Protein AF-A0AAV0UQ08-F1 (afdb_monomer)

Nearest PDB structures (foldseek):
  8qqf-assembly1_A  TM=7.503E-01  e=2.486E-01  Homo sapiens
  1j9o-assembly1_A  TM=4.375E-01  e=5.851E-01  Homo sapiens
  5ulm-assembly1_A  TM=5.990E-01  e=4.502E+00  Homo sapiens
  2ee2-assembly1_A  TM=2.504E-01  e=2.659E+00  Homo sapiens

Structure (mmCIF, N/CA/C/O backbone):
data_AF-A0AAV0UQ08-F1
#
_entry.id   AF-A0AAV0UQ08-F1
#
loop_
_atom_site.group_PDB
_atom_site.id
_atom_site.type_symbol
_atom_site.label_atom_id
_atom_site.label_alt_id
_atom_site.label_comp_id
_atom_site.label_asym_id
_atom_site.label_entity_id
_atom_site.label_seq_id
_atom_site.pdbx_PDB_ins_code
_atom_site.Cartn_x
_atom_site.Cartn_y
_atom_site.Cartn_z
_atom_site.occupancy
_atom_site.B_iso_or_equiv
_atom_site.auth_seq_id
_atom_site.auth_comp_id
_atom_site.auth_asym_id
_atom_site.auth_atom_id
_atom_site.pdbx_PDB_model_num
ATOM 1 N N . MET A 1 1 ? -26.443 -10.480 -7.108 1.00 48.09 1 MET A N 1
ATOM 2 C CA . MET A 1 1 ? -26.058 -10.084 -5.737 1.00 48.09 1 MET A CA 1
ATOM 3 C C . MET A 1 1 ? -25.020 -11.092 -5.269 1.00 48.09 1 MET A C 1
ATOM 5 O O . MET A 1 1 ? -25.378 -12.240 -5.048 1.00 48.09 1 MET A O 1
ATOM 9 N N . VAL A 1 2 ? -23.731 -10.735 -5.264 1.00 56.06 2 VAL A N 1
ATOM 10 C CA . VAL A 1 2 ? -22.702 -11.617 -4.689 1.00 56.06 2 VAL A CA 1
ATOM 11 C C . VAL A 1 2 ? -22.975 -11.663 -3.193 1.00 56.06 2 VAL A C 1
ATOM 13 O O . VAL A 1 2 ? -22.973 -10.623 -2.542 1.00 56.06 2 VAL A O 1
ATOM 16 N N . ALA A 1 3 ? -23.298 -12.844 -2.671 1.00 54.81 3 ALA A N 1
ATOM 17 C CA . ALA A 1 3 ? -23.456 -13.041 -1.241 1.00 54.81 3 ALA A CA 1
ATOM 18 C C . ALA A 1 3 ? -22.106 -12.741 -0.579 1.00 54.81 3 ALA A C 1
ATOM 20 O O . ALA A 1 3 ? -21.150 -13.498 -0.748 1.00 54.81 3 ALA A O 1
ATOM 21 N N . THR A 1 4 ? -22.015 -11.621 0.134 1.00 62.84 4 THR A N 1
ATOM 22 C CA . THR A 1 4 ? -20.903 -11.318 1.033 1.00 62.84 4 THR A CA 1
ATOM 23 C C . THR A 1 4 ? -20.922 -12.363 2.142 1.00 62.84 4 THR A C 1
ATOM 25 O O . THR A 1 4 ? -21.628 -12.212 3.136 1.00 62.84 4 THR A O 1
ATOM 28 N N . ARG A 1 5 ? -20.225 -13.484 1.933 1.00 73.25 5 ARG A N 1
ATOM 29 C CA . ARG A 1 5 ? -20.000 -14.476 2.986 1.00 73.25 5 ARG A CA 1
ATOM 30 C C . ARG A 1 5 ? -19.165 -13.800 4.067 1.00 73.25 5 ARG A C 1
ATOM 32 O O . ARG A 1 5 ? -18.094 -13.279 3.764 1.00 73.25 5 ARG A O 1
ATOM 39 N N . GLU A 1 6 ? -19.661 -13.796 5.299 1.00 80.00 6 GLU A N 1
ATOM 40 C CA . GLU A 1 6 ? -18.930 -13.242 6.439 1.00 80.00 6 GLU A CA 1
ATOM 41 C C . GLU A 1 6 ? -17.520 -13.848 6.508 1.00 80.00 6 GLU A C 1
ATOM 43 O O . GLU A 1 6 ? -17.341 -15.058 6.357 1.00 80.00 6 GLU A O 1
ATOM 48 N N . GLY A 1 7 ? -16.509 -12.992 6.666 1.00 82.62 7 GLY A N 1
ATOM 49 C CA . GLY A 1 7 ? -15.101 -13.397 6.700 1.00 82.62 7 GLY A CA 1
ATOM 50 C C . GLY A 1 7 ? -14.421 -13.579 5.336 1.00 82.62 7 GLY A C 1
ATOM 51 O O . GLY A 1 7 ? -13.220 -13.836 5.305 1.00 82.62 7 GLY A O 1
ATOM 52 N N . PHE A 1 8 ? -15.130 -13.411 4.215 1.00 82.38 8 PHE A N 1
ATOM 53 C CA . PHE A 1 8 ? -14.537 -13.431 2.876 1.00 82.38 8 PHE A CA 1
ATOM 54 C C . PHE A 1 8 ? -14.507 -12.027 2.271 1.00 82.38 8 PHE A C 1
ATOM 56 O O . PHE A 1 8 ? -15.491 -11.292 2.326 1.00 82.38 8 PHE A O 1
ATOM 63 N N . ALA A 1 9 ? -13.385 -11.679 1.643 1.00 81.00 9 ALA A N 1
ATOM 64 C CA . ALA A 1 9 ? -13.223 -10.442 0.891 1.00 81.00 9 ALA A CA 1
ATOM 65 C C . ALA A 1 9 ? -12.712 -10.757 -0.516 1.00 81.00 9 ALA A C 1
ATOM 67 O O . ALA A 1 9 ? -11.879 -11.647 -0.705 1.00 81.00 9 ALA A O 1
ATOM 68 N N . PHE A 1 10 ? -13.223 -10.028 -1.504 1.00 82.69 10 PHE A N 1
ATOM 69 C CA . PHE A 1 10 ? -12.690 -10.077 -2.857 1.00 82.69 10 PHE A CA 1
ATOM 70 C C . PHE A 1 10 ? -11.467 -9.164 -2.953 1.00 82.69 10 PHE A C 1
ATOM 72 O O . PHE A 1 10 ? -11.464 -8.063 -2.403 1.00 82.69 10 PHE A O 1
ATOM 79 N N . VAL A 1 11 ? -10.428 -9.615 -3.653 1.00 81.88 11 VAL A N 1
ATOM 80 C CA . VAL A 1 11 ? -9.271 -8.769 -3.953 1.00 81.88 11 VAL A CA 1
ATOM 81 C C . VAL A 1 11 ? -9.614 -7.939 -5.182 1.00 81.88 11 VAL A C 1
ATOM 83 O O . VAL A 1 11 ? -9.535 -8.436 -6.301 1.00 81.88 11 VAL A O 1
ATOM 86 N N . GLU A 1 12 ? -10.006 -6.685 -4.967 1.00 80.50 12 GLU A N 1
ATOM 87 C CA . GLU A 1 12 ? -10.334 -5.767 -6.064 1.00 80.50 12 GLU A CA 1
ATOM 88 C C . GLU A 1 12 ? -9.107 -5.430 -6.916 1.00 80.50 12 GLU A C 1
ATOM 90 O O . GLU A 1 12 ? -9.203 -5.352 -8.139 1.00 80.50 12 GLU A O 1
ATOM 95 N N . GLU A 1 13 ? -7.940 -5.257 -6.287 1.00 80.88 13 GLU A N 1
ATOM 96 C CA . GLU A 1 13 ? -6.732 -4.855 -6.996 1.00 80.88 13 GLU A CA 1
ATOM 97 C C . GLU A 1 13 ? -5.444 -5.362 -6.330 1.00 80.88 13 GLU A C 1
ATOM 99 O O . GLU A 1 13 ? -5.292 -5.335 -5.108 1.00 80.88 13 GLU A O 1
ATOM 104 N N . TRP A 1 14 ? -4.476 -5.786 -7.151 1.00 82.69 14 TRP A N 1
ATOM 105 C CA . TRP A 1 14 ? -3.141 -6.191 -6.708 1.00 82.69 14 TRP A CA 1
ATOM 106 C C . TRP A 1 14 ? -2.048 -5.458 -7.493 1.00 82.69 14 TRP A C 1
ATOM 108 O O . TRP A 1 14 ? -1.992 -5.534 -8.724 1.00 82.69 14 TRP A O 1
ATOM 118 N N . ARG A 1 15 ? -1.136 -4.773 -6.783 1.00 83.62 15 ARG A N 1
ATOM 119 C CA . ARG A 1 15 ? -0.018 -4.030 -7.388 1.00 83.62 15 ARG A CA 1
ATOM 120 C C . ARG A 1 15 ? 1.337 -4.375 -6.759 1.00 83.62 15 ARG A C 1
ATOM 122 O O . ARG A 1 15 ? 1.479 -4.298 -5.540 1.00 83.62 15 ARG A O 1
ATOM 129 N N . PRO A 1 16 ? 2.365 -4.687 -7.570 1.00 83.38 16 PRO A N 1
ATOM 130 C CA . PRO A 1 16 ? 3.717 -4.913 -7.082 1.00 83.38 16 PRO A CA 1
ATOM 131 C C . PRO A 1 16 ? 4.329 -3.647 -6.486 1.00 83.38 16 PRO A C 1
ATOM 133 O O . PRO A 1 16 ? 4.333 -2.588 -7.117 1.00 83.38 16 PRO A O 1
ATOM 136 N N . LEU A 1 17 ? 4.955 -3.786 -5.318 1.00 83.69 17 LEU A N 1
ATOM 137 C CA . LEU A 1 17 ? 5.683 -2.692 -4.668 1.00 83.69 17 LEU A CA 1
ATOM 138 C C . LEU A 1 17 ? 6.948 -2.274 -5.434 1.00 83.69 17 LEU A C 1
ATOM 140 O O . LEU A 1 17 ? 7.420 -1.158 -5.259 1.00 83.69 17 LEU A O 1
ATOM 144 N N . THR A 1 18 ? 7.463 -3.112 -6.339 1.00 81.94 18 THR A N 1
ATOM 145 C CA . THR A 1 18 ? 8.577 -2.759 -7.241 1.00 81.94 18 THR A CA 1
ATOM 146 C C . THR A 1 18 ? 8.233 -1.620 -8.203 1.00 81.94 18 THR A C 1
ATOM 148 O O . THR A 1 18 ? 9.128 -0.918 -8.674 1.00 81.94 18 THR A O 1
ATOM 151 N N . PHE A 1 19 ? 6.944 -1.414 -8.488 1.00 84.44 19 PHE A N 1
ATOM 152 C CA . PHE A 1 19 ? 6.467 -0.296 -9.297 1.00 84.44 19 PHE A CA 1
ATOM 153 C C . PHE A 1 19 ? 6.043 0.908 -8.461 1.00 84.44 19 PHE A C 1
ATOM 155 O O . PHE A 1 19 ? 5.702 1.934 -9.042 1.00 84.44 19 PHE A O 1
ATOM 162 N N . LEU A 1 20 ? 6.051 0.819 -7.129 1.00 86.50 20 LEU A N 1
ATOM 163 C CA . LEU A 1 20 ? 5.706 1.945 -6.271 1.00 86.50 20 LEU A CA 1
ATOM 164 C C . LEU A 1 20 ? 6.761 3.050 -6.426 1.00 86.50 20 LEU A C 1
ATOM 166 O O . LEU A 1 20 ? 7.954 2.807 -6.293 1.00 86.50 20 LEU A O 1
ATOM 170 N N . ILE A 1 21 ? 6.312 4.267 -6.720 1.00 87.19 21 ILE A N 1
ATOM 171 C CA . ILE A 1 21 ? 7.158 5.463 -6.812 1.00 87.19 21 ILE A CA 1
ATOM 172 C C . ILE A 1 21 ? 7.120 6.215 -5.487 1.00 87.19 21 ILE A C 1
ATOM 174 O O . ILE A 1 21 ? 8.156 6.601 -4.952 1.00 87.19 21 ILE A O 1
ATOM 178 N N . LYS A 1 22 ? 5.907 6.469 -4.983 1.00 87.25 22 LYS A N 1
ATOM 179 C CA . LYS A 1 22 ? 5.690 7.246 -3.763 1.00 87.25 22 LYS A CA 1
ATOM 180 C C . LYS A 1 22 ? 4.362 6.904 -3.101 1.00 87.25 22 LYS A C 1
ATOM 182 O O . LYS A 1 22 ? 3.402 6.523 -3.770 1.00 87.25 22 LYS A O 1
ATOM 187 N N . VAL A 1 23 ? 4.312 7.132 -1.793 1.00 89.25 23 VAL A N 1
ATOM 188 C CA . VAL A 1 23 ? 3.085 7.156 -0.991 1.00 89.25 23 VAL A CA 1
ATOM 189 C C . VAL A 1 23 ? 2.944 8.557 -0.418 1.00 89.25 23 VAL A C 1
ATOM 191 O O . VAL A 1 23 ? 3.864 9.042 0.248 1.00 89.25 23 VAL A O 1
ATOM 194 N N . ALA A 1 24 ? 1.820 9.202 -0.704 1.00 87.69 24 ALA A N 1
ATOM 195 C CA . ALA A 1 24 ? 1.484 10.532 -0.217 1.00 87.69 24 ALA A CA 1
ATOM 196 C C . ALA A 1 24 ? 0.178 10.487 0.577 1.00 87.69 24 ALA A C 1
ATOM 198 O O . ALA A 1 24 ? -0.662 9.618 0.347 1.00 87.69 24 ALA A O 1
ATOM 199 N N . GLU A 1 25 ? 0.014 11.429 1.494 1.00 87.06 25 GLU A N 1
ATOM 200 C CA . GLU A 1 25 ? -1.286 11.697 2.102 1.00 87.06 25 GLU A CA 1
ATOM 201 C C . GLU A 1 25 ? -2.191 12.363 1.061 1.00 87.06 25 GLU A C 1
ATOM 203 O O . GLU A 1 25 ? -1.717 13.004 0.116 1.00 87.06 25 GLU A O 1
ATOM 208 N N . ARG A 1 26 ? -3.498 12.141 1.179 1.00 83.94 26 ARG A N 1
ATOM 209 C CA . ARG A 1 26 ? -4.477 12.777 0.306 1.00 83.94 26 ARG A CA 1
ATOM 210 C C . ARG A 1 26 ? -4.863 14.123 0.903 1.00 83.94 26 ARG A C 1
ATOM 212 O O . ARG A 1 26 ? -5.441 14.169 1.983 1.00 83.94 26 ARG A O 1
ATOM 219 N N . ASP A 1 27 ? -4.606 15.194 0.161 1.00 77.00 27 ASP A N 1
ATOM 220 C CA . ASP A 1 27 ? -4.988 16.545 0.575 1.00 77.00 27 ASP A CA 1
ATOM 221 C C . ASP A 1 27 ? -6.482 16.599 0.946 1.00 77.00 27 ASP A C 1
ATOM 223 O O . ASP A 1 27 ? -7.347 16.194 0.160 1.00 77.00 27 ASP A O 1
ATOM 227 N N . GLY A 1 28 ? -6.776 17.066 2.163 1.00 76.00 28 GLY A N 1
ATOM 228 C CA . GLY A 1 28 ? -8.137 17.204 2.692 1.00 76.00 28 GLY A CA 1
ATOM 229 C C . GLY A 1 28 ? -8.752 15.942 3.312 1.00 76.00 28 GLY A C 1
ATOM 230 O O . GLY A 1 28 ? -9.919 15.991 3.697 1.00 76.00 28 GLY A O 1
ATOM 231 N N . LEU A 1 29 ? -8.016 14.827 3.412 1.00 78.44 29 LEU A N 1
ATOM 232 C CA . LEU A 1 29 ? -8.463 13.601 4.084 1.00 78.44 29 LEU A CA 1
ATOM 233 C C . LEU A 1 29 ? -7.333 12.990 4.928 1.00 78.44 29 LEU A C 1
ATOM 235 O O . LEU A 1 29 ? -6.475 12.285 4.399 1.00 78.44 29 LEU A O 1
ATOM 239 N N . ASP A 1 30 ? -7.390 13.180 6.249 1.00 77.06 30 ASP A N 1
ATOM 240 C CA . ASP A 1 30 ? -6.371 12.709 7.211 1.00 77.06 30 ASP A CA 1
ATOM 241 C C . ASP A 1 30 ? -6.201 11.176 7.240 1.00 77.06 30 ASP A C 1
ATOM 243 O O . ASP A 1 30 ? -5.188 10.643 7.694 1.00 77.06 30 ASP A O 1
ATOM 247 N N . ASN A 1 31 ? -7.198 10.446 6.739 1.00 86.94 31 ASN A N 1
ATOM 248 C CA . ASN A 1 31 ? -7.224 8.989 6.621 1.00 86.94 31 ASN A CA 1
ATOM 249 C C . ASN A 1 31 ? -7.004 8.490 5.179 1.00 86.94 31 ASN A C 1
ATOM 251 O O . ASN A 1 31 ? -7.127 7.293 4.909 1.00 86.94 31 ASN A O 1
ATOM 255 N N . GLY A 1 32 ? -6.699 9.389 4.242 1.00 88.75 32 GLY A N 1
ATOM 256 C CA . GLY A 1 32 ? -6.500 9.068 2.836 1.00 88.75 32 GLY A CA 1
ATOM 257 C C . GLY A 1 32 ? -5.027 8.902 2.479 1.00 88.75 32 GLY A C 1
ATOM 258 O O . GLY A 1 32 ? -4.218 9.806 2.679 1.00 88.75 32 GLY A O 1
ATOM 259 N N . LEU A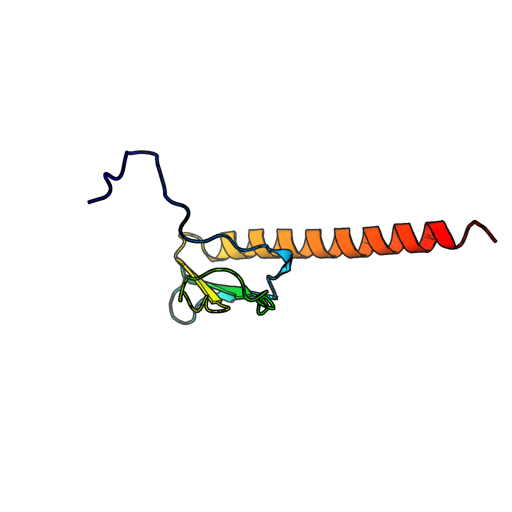 1 33 ? -4.687 7.776 1.856 1.00 90.25 33 LEU A N 1
ATOM 260 C CA . LEU A 1 33 ? -3.382 7.545 1.245 1.00 90.25 33 LEU A CA 1
ATOM 261 C C . LEU A 1 33 ? -3.502 7.435 -0.266 1.00 90.25 33 LEU A C 1
ATOM 263 O O . LEU A 1 33 ? -4.414 6.802 -0.795 1.00 90.25 33 LEU A O 1
ATOM 267 N N . VAL A 1 34 ? -2.531 8.018 -0.958 1.00 90.69 34 VAL A N 1
ATOM 268 C CA . VAL A 1 34 ? -2.373 7.922 -2.403 1.00 90.69 34 VAL A CA 1
ATOM 269 C C . VAL A 1 34 ? -1.066 7.208 -2.712 1.00 90.69 34 VAL A C 1
ATOM 271 O O . VAL A 1 34 ? 0.029 7.726 -2.483 1.00 90.69 34 VAL A O 1
ATOM 274 N N . PHE A 1 35 ? -1.186 6.019 -3.286 1.00 90.19 35 PHE A N 1
ATOM 275 C CA . PHE A 1 35 ? -0.072 5.225 -3.781 1.00 90.19 35 PHE A CA 1
ATOM 276 C C . PHE A 1 35 ? 0.121 5.524 -5.260 1.00 90.19 35 PHE A C 1
ATOM 278 O O . PHE A 1 35 ? -0.780 5.302 -6.064 1.00 90.19 35 PHE A O 1
ATOM 285 N N . HIS A 1 36 ? 1.293 6.028 -5.624 1.00 89.25 36 HIS A N 1
ATOM 286 C CA . HIS A 1 36 ? 1.656 6.298 -7.008 1.00 89.25 36 HIS A CA 1
ATOM 287 C C . HIS A 1 36 ? 2.563 5.192 -7.527 1.00 89.25 36 HIS A C 1
ATOM 289 O O . HIS A 1 36 ? 3.623 4.943 -6.952 1.00 89.25 36 HIS A O 1
ATOM 295 N N . PHE A 1 37 ? 2.180 4.584 -8.639 1.00 88.12 37 PHE A N 1
ATOM 296 C CA . PHE A 1 37 ? 2.924 3.530 -9.311 1.00 88.12 37 PHE A CA 1
ATOM 297 C C . PHE A 1 37 ? 3.484 4.028 -10.644 1.00 88.12 37 PHE A C 1
ATOM 299 O O . PHE A 1 37 ? 2.971 4.980 -11.229 1.00 88.12 37 PHE A O 1
ATOM 306 N N . LYS A 1 38 ? 4.552 3.389 -11.122 1.00 84.38 38 LYS A N 1
ATOM 307 C CA . LYS A 1 38 ? 5.016 3.528 -12.504 1.00 84.38 38 LYS A CA 1
ATOM 308 C C . LYS A 1 38 ? 3.951 2.962 -13.435 1.00 84.38 38 LYS A C 1
ATOM 310 O O . LYS A 1 38 ? 3.328 1.955 -13.094 1.00 84.38 38 LYS A O 1
ATOM 315 N N . ASP A 1 39 ? 3.804 3.575 -14.607 1.00 75.56 39 ASP A N 1
ATOM 316 C CA . ASP A 1 39 ? 3.086 2.957 -15.717 1.00 75.56 39 ASP A CA 1
ATOM 317 C C . ASP A 1 39 ? 3.648 1.552 -15.925 1.00 75.56 39 ASP A C 1
ATOM 319 O O . ASP A 1 39 ? 4.846 1.371 -16.175 1.00 75.56 39 ASP A O 1
ATOM 323 N N . ARG A 1 40 ? 2.793 0.535 -15.801 1.00 64.44 40 ARG A N 1
ATOM 324 C CA . ARG A 1 40 ? 3.136 -0.763 -16.370 1.00 64.44 40 ARG A CA 1
ATOM 325 C C . ARG A 1 40 ? 3.206 -0.531 -17.873 1.00 64.44 40 ARG A C 1
ATOM 327 O O . ARG A 1 40 ? 2.214 -0.124 -18.465 1.00 64.44 40 ARG A O 1
ATOM 334 N N . ALA A 1 41 ? 4.351 -0.797 -18.495 1.00 49.62 41 ALA A N 1
ATOM 335 C CA . ALA A 1 41 ? 4.371 -1.038 -19.929 1.00 49.62 41 ALA A CA 1
ATOM 336 C C . ALA A 1 41 ? 3.480 -2.267 -20.166 1.00 49.62 41 ALA A C 1
ATOM 338 O O . ALA A 1 41 ? 3.885 -3.398 -19.906 1.00 49.62 41 ALA A O 1
ATOM 339 N N . VAL A 1 42 ? 2.214 -2.026 -20.505 1.00 49.47 42 VAL A N 1
ATOM 340 C CA . VAL A 1 42 ? 1.213 -3.062 -20.735 1.00 49.47 42 VAL A CA 1
ATOM 341 C C . VAL A 1 42 ? 1.676 -3.859 -21.949 1.00 49.47 42 VAL A C 1
ATOM 343 O O . VAL A 1 42 ? 1.684 -3.344 -23.064 1.00 49.47 42 VAL A O 1
ATOM 346 N N . THR A 1 43 ? 2.077 -5.114 -21.755 1.00 44.50 43 THR A N 1
ATOM 347 C CA . THR A 1 43 ? 2.040 -6.083 -22.850 1.00 44.50 43 THR A CA 1
ATOM 348 C C . THR A 1 43 ? 0.577 -6.198 -23.289 1.00 44.50 43 THR A C 1
ATOM 350 O O . THR A 1 43 ? -0.281 -6.473 -22.445 1.00 44.50 43 THR A O 1
ATOM 353 N N . PRO A 1 44 ? 0.250 -5.943 -24.569 1.00 42.44 44 PRO A N 1
ATOM 354 C CA . PRO A 1 44 ? -1.122 -5.821 -25.038 1.00 42.44 44 PRO A CA 1
ATOM 355 C C . PRO A 1 44 ? -1.721 -7.214 -25.227 1.00 42.44 44 PRO A C 1
ATOM 357 O O . PRO A 1 44 ? -1.875 -7.703 -26.338 1.00 42.44 44 PRO A O 1
ATOM 360 N N . SER A 1 45 ? -2.027 -7.899 -24.134 1.00 45.28 45 SER A N 1
ATOM 361 C CA . SER A 1 45 ? -2.861 -9.092 -24.187 1.00 45.28 45 SER A CA 1
ATOM 362 C C . SER A 1 45 ? -3.558 -9.272 -22.852 1.00 45.28 45 SER A C 1
ATOM 364 O O . SER A 1 45 ? -3.080 -9.997 -21.983 1.00 45.28 45 SER A O 1
ATOM 366 N N . SER A 1 46 ? -4.669 -8.574 -22.669 1.00 43.00 46 SER A N 1
ATOM 367 C CA . SER A 1 46 ? -5.898 -9.151 -22.122 1.00 43.00 46 SER A CA 1
ATOM 368 C C . SER A 1 46 ? -6.957 -8.065 -22.093 1.00 43.00 46 SER A C 1
ATOM 370 O O . SER A 1 46 ? -6.757 -6.972 -21.574 1.00 43.00 46 SER A O 1
ATOM 372 N N . THR A 1 47 ? -8.058 -8.392 -22.742 1.00 44.94 47 THR A N 1
ATOM 373 C CA . THR A 1 47 ? -9.306 -7.660 -22.831 1.00 44.94 47 THR A CA 1
ATOM 374 C C . THR A 1 47 ? -9.841 -7.371 -21.432 1.00 44.94 47 THR A C 1
ATOM 376 O O . THR A 1 47 ? -10.495 -8.225 -20.861 1.00 44.94 47 THR A O 1
ATOM 379 N N . ASP A 1 48 ? -9.553 -6.196 -20.880 1.00 41.31 48 ASP A N 1
ATOM 380 C CA . ASP A 1 48 ? -10.418 -5.538 -19.901 1.00 41.31 48 ASP A CA 1
ATOM 381 C C . ASP A 1 48 ? -10.085 -4.043 -19.871 1.00 41.31 48 ASP A C 1
ATOM 383 O O . ASP A 1 48 ? -8.983 -3.620 -19.525 1.00 41.31 48 ASP A O 1
ATOM 387 N N . ASN A 1 49 ? -11.063 -3.236 -20.281 1.00 40.53 49 ASN A N 1
ATOM 388 C CA . ASN A 1 49 ? -11.033 -1.772 -20.368 1.00 40.53 49 ASN A CA 1
ATOM 389 C C . ASN A 1 49 ? -11.039 -1.100 -18.978 1.00 40.53 49 ASN A C 1
ATOM 391 O O . ASN A 1 49 ? -11.734 -0.111 -18.756 1.00 40.53 49 ASN A O 1
ATOM 395 N N . ALA A 1 50 ? -10.270 -1.613 -18.021 1.00 47.16 50 ALA A N 1
ATOM 396 C CA . ALA A 1 50 ? -9.949 -0.877 -16.812 1.00 47.16 50 ALA A CA 1
ATOM 397 C C . ALA A 1 50 ? -8.658 -0.112 -17.093 1.00 47.16 50 ALA A C 1
ATOM 399 O O . ALA A 1 50 ? -7.560 -0.660 -17.006 1.00 47.16 50 ALA A O 1
ATOM 400 N N . GLN A 1 51 ? -8.783 1.161 -17.465 1.00 49.94 51 GLN A N 1
ATOM 401 C CA . GLN A 1 51 ? -7.657 2.087 -17.494 1.00 49.94 51 GLN A CA 1
ATOM 402 C C . GLN A 1 51 ? -7.148 2.216 -16.051 1.00 49.94 51 GLN A C 1
ATOM 404 O O . GLN A 1 51 ? -7.600 3.072 -15.293 1.00 49.94 51 GLN A O 1
ATOM 409 N N . SER A 1 52 ? -6.291 1.286 -15.620 1.00 57.56 52 SER A N 1
ATOM 410 C CA . SER A 1 52 ? -5.783 1.231 -14.256 1.00 57.56 52 SER A CA 1
ATOM 411 C C . SER A 1 52 ? -4.984 2.505 -14.027 1.00 57.56 52 SER A C 1
ATOM 413 O O . SER A 1 52 ? -3.853 2.628 -14.493 1.00 57.56 52 SER A O 1
ATOM 415 N N . SER A 1 53 ? -5.591 3.488 -13.360 1.00 69.94 53 SER A N 1
ATOM 416 C CA . SER A 1 53 ? -4.920 4.735 -13.007 1.00 69.94 53 SER A CA 1
ATOM 417 C C . SER A 1 53 ? -3.617 4.399 -12.297 1.00 69.94 53 SER A C 1
ATOM 419 O O . SER A 1 53 ? -3.596 3.528 -11.433 1.00 69.94 53 SER A O 1
ATOM 421 N N . AS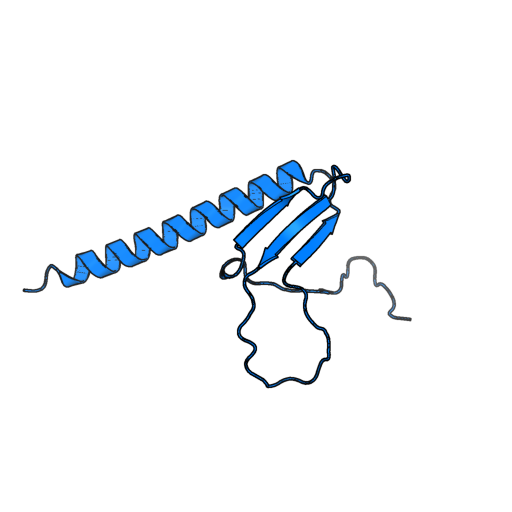N A 1 54 ? -2.524 5.103 -12.566 1.00 84.62 54 ASN A N 1
ATOM 422 C CA . ASN A 1 54 ? -1.258 4.911 -11.841 1.00 84.62 54 ASN A CA 1
ATOM 423 C C . ASN A 1 54 ? -1.328 5.302 -10.359 1.00 84.62 54 ASN A C 1
ATOM 425 O O . ASN A 1 54 ? -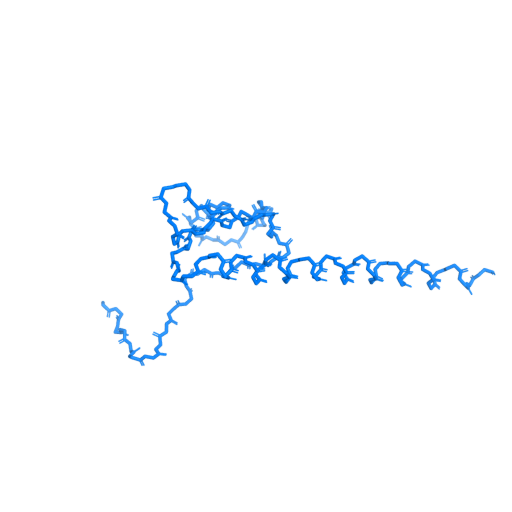0.309 5.359 -9.673 1.00 84.62 54 ASN A O 1
ATOM 429 N N . ARG A 1 55 ? -2.524 5.607 -9.860 1.00 86.31 55 ARG A N 1
ATOM 430 C CA . ARG A 1 55 ? -2.803 6.014 -8.497 1.00 86.31 55 ARG A CA 1
ATOM 431 C C . ARG A 1 55 ? -3.812 5.047 -7.897 1.00 86.31 55 ARG A C 1
ATOM 433 O O . ARG A 1 55 ? -4.881 4.860 -8.468 1.00 86.31 55 ARG A O 1
ATOM 440 N N . LEU A 1 56 ? -3.481 4.494 -6.738 1.00 87.19 56 LEU A N 1
ATOM 441 C CA . LEU A 1 56 ? -4.419 3.774 -5.882 1.00 87.19 56 LEU A CA 1
ATOM 442 C C . LEU A 1 56 ? -4.700 4.645 -4.659 1.00 87.19 56 LEU A C 1
ATOM 444 O O . LEU A 1 56 ? -3.765 5.106 -4.003 1.00 87.19 56 LEU A O 1
ATOM 448 N N . ILE A 1 57 ? -5.977 4.905 -4.387 1.00 88.25 57 ILE A N 1
ATOM 449 C CA . ILE A 1 57 ? -6.412 5.699 -3.237 1.00 88.25 57 ILE A CA 1
ATOM 450 C C . ILE A 1 57 ? -7.017 4.743 -2.220 1.00 88.25 57 ILE A C 1
ATOM 452 O O . ILE A 1 57 ? -7.950 4.016 -2.545 1.00 88.25 57 ILE A O 1
ATOM 456 N N . VAL A 1 58 ? -6.495 4.762 -1.000 1.00 87.88 58 VAL A N 1
ATOM 457 C CA . VAL A 1 58 ? -6.948 3.894 0.087 1.00 87.88 58 VAL A CA 1
ATOM 458 C C . VAL A 1 58 ? -7.341 4.761 1.270 1.00 87.88 58 VAL A C 1
ATOM 460 O O . VAL A 1 58 ? -6.603 5.674 1.640 1.00 87.88 58 VAL A O 1
ATOM 463 N N . ILE A 1 59 ? -8.500 4.472 1.855 1.00 88.75 59 ILE A N 1
ATOM 464 C CA . ILE A 1 59 ? -8.954 5.098 3.095 1.00 88.75 59 ILE A CA 1
ATOM 465 C C . ILE A 1 59 ? -8.727 4.091 4.214 1.00 88.75 59 ILE A C 1
ATOM 467 O O . ILE A 1 59 ? -9.293 3.000 4.189 1.00 88.75 59 ILE A O 1
ATOM 471 N N . VAL A 1 60 ? -7.877 4.446 5.169 1.00 87.44 60 VAL A N 1
ATOM 472 C CA . VAL A 1 60 ? -7.516 3.591 6.302 1.00 87.44 60 VAL A CA 1
ATOM 473 C C . VAL A 1 60 ? -7.458 4.414 7.574 1.00 87.44 60 VAL A C 1
ATOM 475 O O . VAL A 1 60 ? -6.895 5.510 7.610 1.00 87.44 60 VAL A O 1
ATOM 478 N N . GLU A 1 61 ? -8.008 3.858 8.646 1.00 88.38 61 GLU A N 1
ATOM 479 C CA . GLU A 1 61 ? -7.773 4.385 9.981 1.00 88.38 61 GLU A CA 1
ATOM 480 C C . GLU A 1 61 ? -6.279 4.253 10.317 1.00 88.38 61 GLU A C 1
ATOM 482 O O . GLU A 1 61 ? -5.658 3.217 10.070 1.00 88.38 61 GLU A O 1
ATOM 487 N N . GLY A 1 62 ? -5.663 5.332 10.806 1.00 85.25 62 GLY A N 1
ATOM 488 C CA . GLY A 1 62 ? -4.215 5.360 11.031 1.00 85.25 62 GLY A CA 1
ATOM 489 C C . GLY A 1 62 ? -3.381 5.409 9.743 1.00 85.25 62 GLY A C 1
ATOM 490 O O . GLY A 1 62 ? -2.294 4.829 9.691 1.00 85.25 62 GLY A O 1
ATOM 491 N N . ALA A 1 63 ? -3.852 6.118 8.711 1.00 87.31 63 ALA A N 1
ATOM 492 C CA . ALA A 1 63 ? -3.145 6.327 7.443 1.00 87.31 63 ALA A CA 1
ATOM 493 C C . ALA A 1 63 ? -1.652 6.663 7.605 1.00 87.31 63 ALA A C 1
ATOM 495 O O . ALA A 1 63 ? -0.815 6.081 6.919 1.00 87.31 63 ALA A O 1
ATOM 496 N N . GLN A 1 64 ? -1.285 7.514 8.565 1.00 84.50 64 GLN A N 1
ATOM 497 C CA . GLN A 1 64 ? 0.118 7.845 8.840 1.00 84.50 64 GLN A CA 1
ATOM 498 C C . GLN A 1 64 ? 0.961 6.625 9.246 1.00 84.50 64 GLN A C 1
ATOM 500 O O . GLN A 1 64 ? 2.082 6.445 8.761 1.00 84.50 64 GLN A O 1
ATOM 505 N N . ALA A 1 65 ? 0.420 5.751 10.100 1.00 88.44 65 ALA A N 1
ATOM 506 C CA . ALA A 1 65 ? 1.096 4.527 10.516 1.00 88.44 65 ALA A CA 1
ATOM 507 C C . ALA A 1 65 ? 1.244 3.553 9.337 1.00 88.44 65 ALA A C 1
ATOM 509 O O . ALA A 1 65 ? 2.326 3.002 9.123 1.00 88.44 65 ALA A O 1
ATOM 510 N N . CYS A 1 66 ? 0.197 3.403 8.521 1.00 88.50 66 CYS A N 1
ATOM 511 C CA . CYS A 1 66 ? 0.245 2.582 7.311 1.00 88.50 66 CYS A CA 1
ATOM 512 C C . CYS A 1 66 ? 1.281 3.117 6.304 1.00 88.50 66 CYS A C 1
ATOM 514 O O . CYS A 1 66 ? 2.124 2.363 5.812 1.00 88.50 66 CYS A O 1
ATOM 516 N N . ALA A 1 67 ? 1.300 4.432 6.066 1.00 87.38 67 ALA A N 1
ATOM 517 C CA . ALA A 1 67 ? 2.276 5.078 5.196 1.00 87.38 67 ALA A CA 1
ATOM 518 C C . ALA A 1 67 ? 3.711 4.845 5.675 1.00 87.38 67 ALA A C 1
ATOM 520 O O . ALA A 1 67 ? 4.590 4.582 4.853 1.00 87.38 67 ALA A O 1
ATOM 521 N N . LYS A 1 68 ? 3.955 4.908 6.989 1.00 89.38 68 LYS A N 1
ATOM 522 C CA . LYS A 1 68 ? 5.266 4.615 7.576 1.00 89.38 68 LYS A CA 1
ATOM 523 C C . LYS A 1 68 ? 5.703 3.180 7.284 1.00 89.38 68 LYS A C 1
ATOM 525 O O . LYS A 1 68 ? 6.796 2.985 6.764 1.00 89.38 68 LYS A O 1
ATOM 530 N N . VAL A 1 69 ? 4.836 2.195 7.525 1.00 89.44 69 VAL A N 1
ATOM 531 C CA . VAL A 1 69 ? 5.141 0.776 7.263 1.00 89.44 69 VAL A CA 1
ATOM 532 C C . VAL A 1 69 ? 5.498 0.542 5.794 1.00 89.44 69 VAL A C 1
ATOM 534 O O . VAL A 1 69 ? 6.487 -0.127 5.495 1.00 89.44 69 VAL A O 1
ATOM 537 N N . VAL A 1 70 ? 4.732 1.122 4.866 1.00 87.50 70 VAL A N 1
ATOM 538 C CA . VAL A 1 70 ? 4.993 0.959 3.429 1.00 87.50 70 VAL A CA 1
ATOM 539 C C . VAL A 1 70 ? 6.306 1.632 3.021 1.00 87.50 70 VAL A C 1
ATOM 541 O O . VAL A 1 70 ? 7.082 1.045 2.265 1.00 87.50 70 VAL A O 1
ATOM 544 N N . LYS A 1 71 ? 6.589 2.836 3.535 1.00 85.56 71 LYS A N 1
ATOM 545 C CA . LYS A 1 71 ? 7.854 3.546 3.284 1.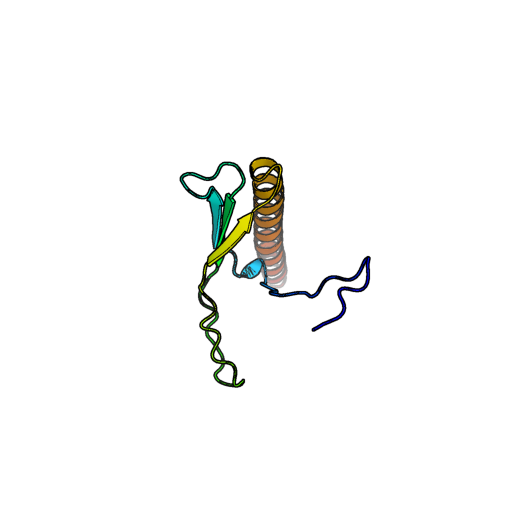00 85.56 71 LYS A CA 1
ATOM 546 C C . LYS A 1 71 ? 9.054 2.765 3.827 1.00 85.56 71 LYS A C 1
ATOM 548 O O . LYS A 1 71 ? 10.040 2.610 3.108 1.00 85.56 71 LYS A O 1
ATOM 553 N N . ASP A 1 72 ? 8.950 2.220 5.037 1.00 88.19 72 ASP A N 1
ATOM 554 C CA . ASP A 1 72 ? 10.002 1.416 5.667 1.00 88.19 72 ASP A CA 1
ATOM 555 C C . ASP A 1 72 ? 10.273 0.129 4.879 1.00 88.19 72 ASP A C 1
ATOM 557 O O . ASP A 1 72 ? 11.429 -0.244 4.661 1.00 88.19 72 ASP A O 1
ATOM 561 N N . TYR A 1 73 ? 9.216 -0.544 4.412 1.00 85.25 73 TYR A N 1
ATOM 562 C CA . TYR A 1 73 ? 9.350 -1.716 3.552 1.00 85.25 73 TYR A CA 1
ATOM 563 C C . TYR A 1 73 ? 10.054 -1.355 2.241 1.00 85.25 73 TYR A C 1
ATOM 565 O O . TYR A 1 73 ? 11.050 -1.981 1.888 1.00 85.25 73 TYR A O 1
ATOM 573 N N . TYR A 1 74 ? 9.591 -0.304 1.560 1.00 80.12 74 TYR A N 1
ATOM 574 C CA . TYR A 1 74 ? 10.160 0.143 0.290 1.00 80.12 74 TYR A CA 1
ATOM 575 C C . TYR A 1 74 ? 11.648 0.515 0.417 1.00 80.12 74 TYR A C 1
ATOM 577 O O . TYR A 1 74 ? 12.465 0.093 -0.404 1.00 80.12 74 TYR A O 1
ATOM 585 N N . ALA A 1 75 ? 12.028 1.220 1.488 1.00 81.19 75 ALA A N 1
ATOM 586 C CA . ALA A 1 75 ? 13.422 1.544 1.786 1.00 81.19 75 ALA A CA 1
ATOM 587 C C . ALA A 1 75 ? 14.284 0.285 2.007 1.00 81.19 75 ALA A C 1
ATOM 589 O O . ALA A 1 75 ? 15.403 0.195 1.497 1.00 81.19 75 ALA A O 1
ATOM 590 N N . LYS A 1 76 ? 13.762 -0.725 2.717 1.00 81.06 76 LYS A N 1
ATOM 591 C CA . LYS A 1 76 ? 14.457 -2.011 2.905 1.00 81.06 76 LYS A CA 1
ATOM 592 C C . LYS A 1 76 ? 14.611 -2.783 1.597 1.00 81.06 76 LYS A C 1
ATOM 594 O O . LYS A 1 76 ? 15.686 -3.324 1.348 1.00 81.06 76 LYS A O 1
ATOM 599 N N . THR A 1 77 ? 13.578 -2.826 0.755 1.00 71.94 77 THR A N 1
ATOM 600 C CA . THR A 1 77 ? 13.632 -3.514 -0.544 1.00 71.94 77 THR A CA 1
ATOM 601 C C . THR A 1 77 ? 14.660 -2.871 -1.474 1.00 71.94 77 THR A C 1
ATOM 603 O O . THR A 1 77 ? 15.440 -3.588 -2.100 1.00 71.94 77 THR A O 1
ATOM 606 N N . LEU A 1 78 ? 14.723 -1.535 -1.512 1.00 67.94 78 LEU A N 1
ATOM 607 C CA . LEU A 1 78 ? 15.756 -0.799 -2.246 1.00 67.94 78 LEU A CA 1
ATOM 608 C C . LEU A 1 78 ? 17.162 -1.148 -1.746 1.00 67.94 78 LEU A C 1
ATOM 610 O O . LEU A 1 78 ? 18.032 -1.488 -2.546 1.00 67.94 78 LEU A O 1
ATOM 614 N N . ASN A 1 79 ? 17.374 -1.144 -0.428 1.00 64.06 79 ASN A N 1
ATOM 615 C CA . ASN A 1 79 ? 1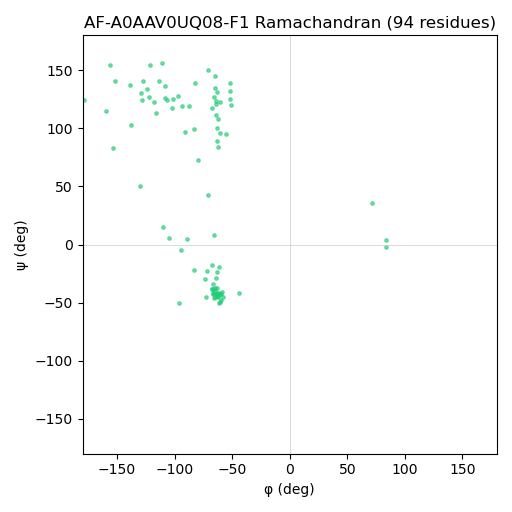8.668 -1.495 0.156 1.00 64.06 79 ASN A CA 1
ATOM 616 C C . ASN A 1 79 ? 19.064 -2.952 -0.126 1.00 64.06 79 ASN A C 1
ATOM 618 O O . ASN A 1 79 ? 20.231 -3.227 -0.388 1.00 64.06 79 ASN A O 1
ATOM 622 N N . HIS A 1 80 ? 18.116 -3.892 -0.118 1.00 61.38 80 HIS A N 1
ATOM 623 C CA . HIS A 1 80 ? 18.392 -5.287 -0.465 1.00 61.38 80 HIS A CA 1
ATOM 624 C C . HIS A 1 80 ? 18.758 -5.453 -1.949 1.00 61.38 80 HIS A C 1
ATOM 626 O O . HIS A 1 80 ? 19.654 -6.230 -2.272 1.00 61.38 80 HIS A O 1
ATOM 632 N N . TYR A 1 81 ? 18.112 -4.708 -2.851 1.00 57.69 81 TYR A N 1
ATOM 633 C CA . TYR A 1 81 ? 18.440 -4.730 -4.280 1.00 57.69 81 TYR A CA 1
ATOM 634 C C . TYR A 1 81 ? 19.849 -4.175 -4.547 1.00 57.69 81 TYR A C 1
ATOM 636 O O . TYR A 1 81 ? 20.653 -4.822 -5.215 1.00 57.69 81 TYR A O 1
ATOM 644 N N . ILE A 1 82 ? 20.186 -3.032 -3.939 1.00 58.03 82 ILE A N 1
ATOM 645 C CA . ILE A 1 82 ? 21.508 -2.401 -4.075 1.00 58.03 82 ILE A CA 1
ATOM 646 C C . ILE A 1 82 ? 22.600 -3.295 -3.472 1.00 58.03 82 ILE A C 1
ATOM 648 O O . ILE A 1 82 ? 23.622 -3.540 -4.110 1.00 58.03 82 ILE A O 1
ATOM 652 N N . ASN A 1 83 ? 22.381 -3.852 -2.278 1.00 55.62 83 ASN A N 1
ATOM 653 C CA . ASN A 1 83 ? 23.352 -4.751 -1.650 1.00 55.62 83 ASN A CA 1
ATOM 654 C C . ASN A 1 83 ? 23.506 -6.072 -2.422 1.00 55.62 83 ASN A C 1
ATOM 656 O O . ASN A 1 83 ? 24.614 -6.599 -2.514 1.00 55.62 83 ASN A O 1
ATOM 660 N N . GLY A 1 84 ? 22.432 -6.584 -3.030 1.00 55.41 84 GLY A N 1
ATOM 661 C CA . GLY A 1 84 ? 22.483 -7.743 -3.920 1.00 55.41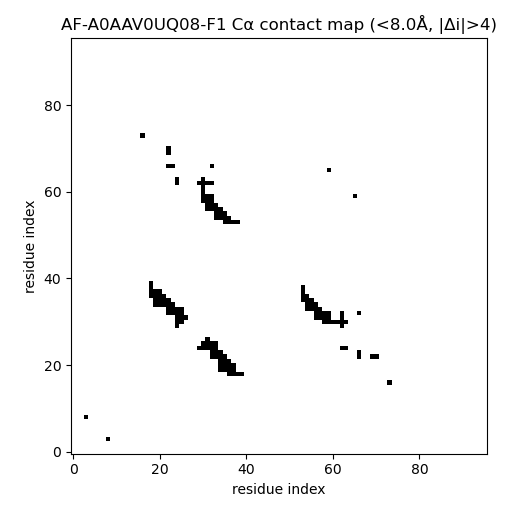 84 GLY A CA 1
ATOM 662 C C . GLY A 1 84 ? 23.324 -7.490 -5.176 1.00 55.41 84 GLY A C 1
ATOM 663 O O . GLY A 1 84 ? 24.166 -8.318 -5.522 1.00 55.41 84 GLY A O 1
ATOM 664 N N . GLU A 1 85 ? 23.174 -6.332 -5.825 1.00 50.88 85 GLU A N 1
ATOM 665 C CA . GLU A 1 85 ? 24.000 -5.953 -6.982 1.00 50.88 85 GLU A CA 1
ATOM 666 C C . GLU A 1 85 ? 25.470 -5.705 -6.611 1.00 50.88 85 GLU A C 1
ATOM 668 O O . GLU A 1 85 ? 26.367 -6.105 -7.357 1.00 50.88 85 GLU A O 1
ATOM 673 N N . VAL A 1 86 ? 25.744 -5.103 -5.448 1.00 52.81 86 VAL A N 1
ATOM 674 C CA . VAL A 1 86 ? 27.117 -4.888 -4.958 1.00 52.81 86 VAL A CA 1
ATOM 675 C C . VAL A 1 86 ? 27.816 -6.221 -4.670 1.00 52.81 86 VAL A C 1
ATOM 677 O O . VAL A 1 86 ? 28.977 -6.397 -5.044 1.00 52.81 86 VAL A O 1
ATOM 680 N N . VAL A 1 87 ? 27.114 -7.200 -4.088 1.00 51.81 87 VAL A N 1
ATOM 681 C CA . VAL A 1 87 ? 27.657 -8.553 -3.865 1.00 51.81 87 VAL A CA 1
ATOM 682 C C . VAL A 1 87 ? 27.942 -9.272 -5.191 1.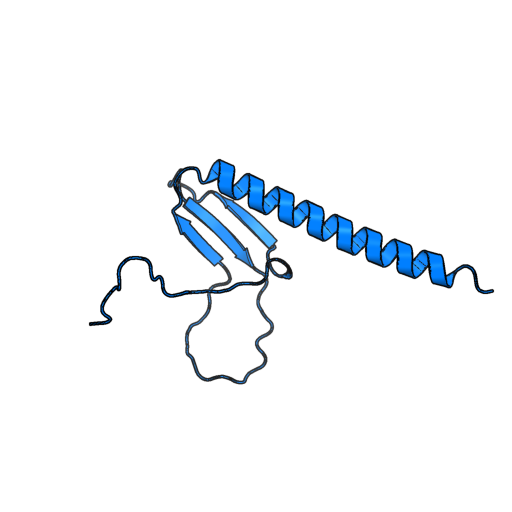00 51.81 87 VAL A C 1
ATOM 684 O O . VAL A 1 87 ? 28.964 -9.950 -5.313 1.00 51.81 87 VAL A O 1
ATOM 687 N N . GLN A 1 88 ? 27.098 -9.092 -6.211 1.00 50.75 88 GLN A N 1
ATOM 688 C CA . GLN A 1 88 ? 27.312 -9.685 -7.538 1.00 50.75 88 GLN A CA 1
ATOM 689 C C . GLN A 1 88 ? 28.433 -9.002 -8.339 1.00 50.75 88 GLN A C 1
ATOM 691 O O . GLN A 1 88 ? 29.094 -9.655 -9.149 1.00 50.75 88 GLN A O 1
ATOM 696 N N . ARG A 1 89 ? 28.689 -7.701 -8.136 1.00 50.91 89 ARG A N 1
ATOM 697 C CA . ARG A 1 89 ? 29.864 -7.033 -8.726 1.00 50.91 89 ARG A CA 1
ATOM 698 C C . ARG A 1 89 ? 31.155 -7.463 -8.033 1.00 50.91 89 ARG A C 1
ATOM 700 O O . ARG A 1 89 ? 32.072 -7.895 -8.716 1.00 50.91 89 ARG A O 1
ATOM 707 N N . LYS A 1 90 ? 31.177 -7.516 -6.697 1.00 47.38 90 LYS A N 1
ATOM 708 C CA . LYS A 1 90 ? 32.375 -7.923 -5.943 1.00 47.38 90 LYS A CA 1
ATOM 709 C C . LYS A 1 90 ? 32.808 -9.374 -6.200 1.00 47.38 90 LYS A C 1
ATOM 711 O O . LYS A 1 90 ? 33.994 -9.667 -6.134 1.00 47.38 90 LYS A O 1
ATOM 716 N N . LYS A 1 91 ? 31.883 -10.284 -6.534 1.00 53.28 91 LYS A N 1
ATOM 717 C CA . LYS A 1 91 ? 32.232 -11.663 -6.933 1.00 53.28 91 LYS A CA 1
ATOM 718 C C . LYS A 1 91 ? 32.882 -11.776 -8.315 1.00 53.28 91 LYS A C 1
ATOM 720 O O . LYS A 1 91 ? 33.554 -12.772 -8.561 1.00 53.28 91 LYS A O 1
ATOM 725 N N . ARG A 1 92 ? 32.685 -10.803 -9.211 1.00 54.53 92 ARG A N 1
ATOM 726 C CA . ARG A 1 92 ? 33.302 -10.823 -10.549 1.00 54.53 92 ARG A CA 1
ATOM 727 C C . ARG A 1 92 ? 34.736 -10.297 -10.554 1.00 54.53 92 ARG A C 1
ATOM 729 O O . ARG A 1 92 ? 35.505 -10.705 -11.413 1.00 54.53 92 ARG A O 1
ATOM 736 N N . ASP A 1 93 ? 35.114 -9.504 -9.555 1.00 55.72 93 ASP A N 1
ATOM 737 C CA . ASP A 1 93 ? 36.445 -8.885 -9.473 1.00 55.72 93 ASP A CA 1
ATOM 738 C C . ASP A 1 93 ? 37.493 -9.753 -8.740 1.00 55.72 93 ASP A C 1
ATOM 740 O O . ASP A 1 93 ? 38.620 -9.315 -8.531 1.00 55.72 93 ASP A O 1
ATOM 744 N N . CYS A 1 94 ? 37.152 -10.986 -8.340 1.00 55.88 94 CYS A N 1
ATOM 745 C CA . CYS A 1 94 ? 38.080 -11.923 -7.680 1.00 55.88 94 CYS A CA 1
ATOM 746 C C . CYS A 1 94 ? 38.482 -13.128 -8.552 1.00 55.88 94 CYS A C 1
ATOM 748 O O . CYS A 1 94 ? 39.010 -14.105 -8.027 1.00 55.88 94 CYS A O 1
ATOM 750 N N . HIS A 1 95 ? 38.232 -13.078 -9.864 1.00 50.38 95 HIS A N 1
ATOM 751 C CA . HIS A 1 95 ? 38.649 -14.110 -10.823 1.00 50.38 95 HIS A CA 1
ATOM 752 C C . HIS A 1 95 ? 39.371 -13.505 -12.041 1.00 50.38 95 HIS A C 1
ATOM 754 O O . HIS A 1 95 ? 39.036 -13.805 -13.187 1.00 50.38 95 HIS A O 1
ATOM 760 N N . ALA A 1 96 ? 40.367 -12.656 -11.784 1.00 44.81 96 ALA A N 1
ATOM 761 C CA . ALA A 1 96 ? 41.385 -12.271 -12.760 1.00 44.81 96 ALA A CA 1
ATOM 762 C C . ALA A 1 96 ? 42.771 -12.542 -12.172 1.00 44.81 96 ALA A C 1
ATOM 764 O O . ALA A 1 96 ? 42.961 -12.210 -10.978 1.00 44.81 96 ALA A O 1
#

Mean predicted aligned error: 12.88 Å

Organism: NCBI:txid86335

Solvent-accessible surface area (backbone atoms only — not comparable to full-atom values): 6188 Å² total; per-residue (Å²): 131,85,79,79,49,87,96,63,80,81,83,89,78,88,80,68,71,90,41,53,74,49,77,42,75,35,90,96,36,88,35,28,35,34,38,33,39,53,80,72,84,72,73,94,75,72,98,64,95,66,82,75,61,51,55,49,78,48,80,37,90,60,27,67,62,54,52,47,53,54,52,54,48,53,54,50,53,52,51,52,52,52,54,52,52,52,55,58,51,60,64,62,74,75,77,124

Foldseek 3Di:
DPPPDPPDDDDPDDDDLVQWDAWDADPPAPQKIKTAGDDDPDPPDDDDPPPPPSIDIDGHDPNVVVRVVSVVVSVVVVVVVVVVVVVVVVVVVPPD

Radius of gyration: 18.85 Å; Cα contacts (8 Å, |Δi|>4): 73; chains: 1; boun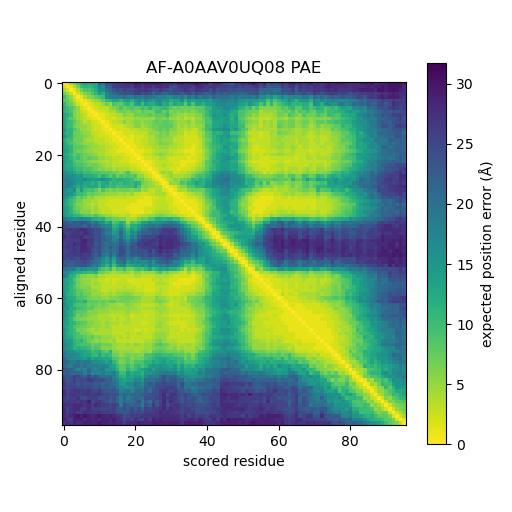ding box: 67×32×36 Å

pLDDT: mean 72.27, std 16.47, range [40.53, 90.69]

Sequence (96 aa):
MVATREGFAFVEEWRPLTFLIKVAERDGLDNGLVFHFKDRAVTPSSTDNAQSSNRLIVIVEGAQACAKVVKDYYAKTLNHYINGEVVQRKKRDCHA

Secondary structure (DS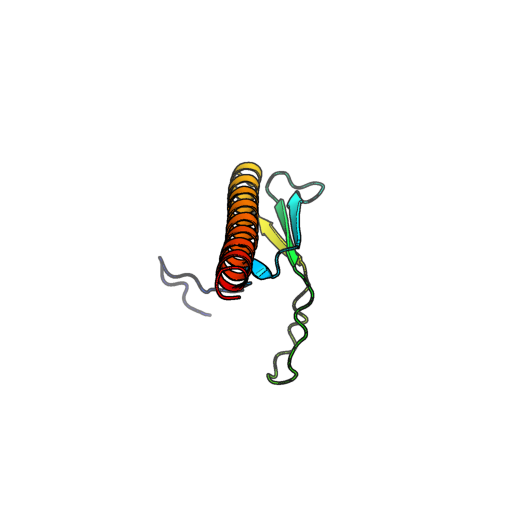SP, 8-state):
-----TT---------GGGEEEEEEETTEEEEEEEEEPPP---S---------SEEEEE-TTHHHHHHHHHHHHHHHHHHHHHHHHHHHHTTTT--